Protein AF-T0YCM0-F1 (afdb_monomer_lite)

Organism: NCBI:txid410659

Secondary structure (DSSP, 8-state):
--HHHHHHHHHHH-SHHHHHHHHHHHHHGGG---HHHHHHHTT--GGG-

Radius of gyration: 12.51 Å; chains: 1; bounding box: 28×16×30 Å

InterPro domains:
  IPR036390 Winged helix DNA-binding domain superfamily [SSF46785] (4-45)

Foldseek 3Di:
DDPVVVVVVVVQCPDPLSVQQVVQQVVVPPVGDDPVVSCVVVVHPPVVD

Structure (mmCIF, N/CA/C/O backbone):
data_AF-T0YCM0-F1
#
_entry.id   AF-T0YCM0-F1
#
loop_
_atom_site.group_PDB
_atom_site.id
_atom_site.type_symbol
_atom_site.label_atom_id
_atom_site.label_alt_id
_atom_site.label_comp_id
_atom_site.label_asym_id
_atom_site.label_entity_id
_atom_site.label_seq_id
_atom_site.pdbx_PDB_ins_code
_atom_site.Cartn_x
_atom_site.Cartn_y
_atom_site.Cartn_z
_atom_site.occupancy
_atom_site.B_iso_or_equiv
_atom_site.auth_seq_id
_atom_site.auth_comp_id
_atom_site.auth_asym_id
_atom_site.auth_atom_id
_atom_site.pdbx_PDB_model_num
ATOM 1 N N . MET A 1 1 ? -12.294 -0.558 15.296 1.00 63.41 1 MET A N 1
ATOM 2 C CA . MET A 1 1 ? -10.936 0.010 15.223 1.00 63.41 1 MET A CA 1
ATOM 3 C C . MET A 1 1 ? -10.831 0.981 16.371 1.00 63.41 1 MET A C 1
ATOM 5 O O . MET A 1 1 ? -11.592 1.944 16.387 1.00 63.41 1 MET A O 1
ATOM 9 N N . GLU A 1 2 ? -9.981 0.686 17.346 1.00 89.88 2 GLU A N 1
ATOM 10 C CA . GLU A 1 2 ? -9.752 1.616 18.446 1.00 89.88 2 GLU A CA 1
ATOM 11 C C . GLU A 1 2 ? -8.936 2.807 17.930 1.00 89.88 2 GLU A C 1
ATOM 13 O O . GLU A 1 2 ? -8.207 2.708 16.939 1.00 89.88 2 GLU A O 1
ATOM 18 N N . LYS A 1 3 ? -9.046 3.964 18.588 1.00 91.12 3 LYS A N 1
ATOM 19 C CA . LYS A 1 3 ? -8.350 5.194 18.165 1.00 91.12 3 LYS A CA 1
ATOM 20 C C . LYS A 1 3 ? -6.836 4.984 17.997 1.00 91.12 3 LYS A C 1
ATOM 22 O O . LYS A 1 3 ? -6.224 5.571 17.107 1.00 91.12 3 LYS A O 1
ATOM 27 N N . THR A 1 4 ? -6.247 4.136 18.835 1.00 94.44 4 THR A N 1
ATOM 28 C CA . THR A 1 4 ? -4.820 3.796 18.811 1.00 94.44 4 THR A CA 1
ATOM 29 C C . THR A 1 4 ? -4.425 3.033 17.545 1.00 94.44 4 THR A C 1
ATOM 31 O O . THR A 1 4 ? -3.374 3.316 16.976 1.00 94.44 4 THR A O 1
ATOM 34 N N . ASP A 1 5 ? -5.285 2.142 17.047 1.00 94.44 5 ASP A N 1
ATOM 35 C CA . ASP A 1 5 ? -5.029 1.368 15.825 1.00 94.44 5 ASP A CA 1
ATOM 36 C C . ASP A 1 5 ? -5.016 2.280 14.593 1.00 94.44 5 ASP A C 1
ATOM 38 O O . ASP A 1 5 ? -4.145 2.171 13.731 1.00 94.44 5 ASP A O 1
ATOM 42 N N . ALA A 1 6 ? -5.956 3.229 14.539 1.00 93.69 6 ALA A N 1
ATOM 43 C CA . ALA A 1 6 ? -6.037 4.213 13.462 1.00 93.69 6 ALA A CA 1
ATOM 44 C C . ALA A 1 6 ? -4.776 5.087 13.408 1.00 93.69 6 ALA A C 1
ATOM 46 O O . ALA A 1 6 ? -4.223 5.334 12.338 1.00 93.69 6 ALA A O 1
ATOM 47 N N . LEU A 1 7 ? -4.305 5.531 14.576 1.00 94.94 7 LEU A N 1
ATOM 48 C CA . LEU A 1 7 ? -3.076 6.312 14.701 1.00 94.94 7 LEU A CA 1
ATOM 49 C C . LEU A 1 7 ? -1.849 5.507 14.265 1.00 94.94 7 LEU A C 1
ATOM 51 O O . LEU A 1 7 ? -1.013 6.035 13.536 1.00 94.94 7 LEU A O 1
ATOM 55 N N . ALA A 1 8 ? -1.757 4.234 14.656 1.00 95.06 8 ALA A N 1
ATOM 56 C CA . ALA A 1 8 ? -0.668 3.356 14.241 1.00 95.06 8 ALA A CA 1
ATOM 57 C C . ALA A 1 8 ? -0.660 3.128 12.719 1.00 95.06 8 ALA A C 1
ATOM 59 O O . ALA A 1 8 ? 0.396 3.205 12.091 1.00 95.06 8 ALA A O 1
ATOM 60 N N . ALA A 1 9 ? -1.828 2.912 12.109 1.00 93.06 9 ALA A N 1
ATOM 61 C CA . ALA A 1 9 ? -1.955 2.738 10.664 1.00 93.06 9 ALA A CA 1
ATOM 62 C C . ALA A 1 9 ? -1.544 4.002 9.892 1.00 93.06 9 ALA A C 1
ATOM 64 O O . ALA A 1 9 ? -0.774 3.923 8.936 1.00 93.06 9 ALA A O 1
ATOM 65 N N . LEU A 1 10 ? -2.001 5.176 10.336 1.00 92.88 10 LEU A N 1
ATOM 66 C CA . LEU A 1 10 ? -1.617 6.457 9.737 1.00 92.88 10 LEU A CA 1
ATOM 67 C C . LEU A 1 10 ? -0.116 6.727 9.892 1.00 92.88 10 LEU A C 1
ATOM 69 O O . LEU A 1 10 ? 0.525 7.159 8.938 1.00 92.88 10 LEU A O 1
ATOM 73 N N . ALA A 1 11 ? 0.464 6.414 11.054 1.00 94.88 11 ALA A N 1
ATOM 74 C CA . ALA A 1 11 ? 1.904 6.520 11.271 1.00 94.88 11 ALA A CA 1
ATOM 75 C C . ALA A 1 11 ? 2.697 5.586 10.338 1.00 94.88 11 ALA A C 1
ATOM 77 O O . ALA A 1 11 ? 3.712 5.996 9.781 1.00 94.88 11 ALA A O 1
ATOM 78 N N . ALA A 1 12 ? 2.213 4.363 10.099 1.00 93.69 12 ALA A N 1
ATOM 79 C CA . ALA A 1 12 ? 2.837 3.411 9.177 1.00 93.69 12 ALA A CA 1
ATOM 80 C C . ALA A 1 12 ? 2.760 3.836 7.696 1.00 93.69 12 ALA A C 1
ATOM 82 O O . ALA A 1 12 ? 3.558 3.365 6.882 1.00 93.69 12 ALA A O 1
ATOM 83 N N . LEU A 1 13 ? 1.804 4.702 7.345 1.00 94.00 13 LEU A N 1
ATOM 84 C CA . LEU A 1 13 ? 1.666 5.301 6.015 1.00 94.00 13 LEU A CA 1
ATOM 85 C C . LEU A 1 13 ? 2.428 6.624 5.872 1.00 94.00 13 LEU A C 1
ATOM 87 O O . LEU A 1 13 ? 2.596 7.094 4.755 1.00 94.00 13 LEU A O 1
ATOM 91 N N . ALA A 1 14 ? 2.929 7.218 6.958 1.00 93.62 14 ALA A N 1
ATOM 92 C CA . ALA A 1 14 ? 3.637 8.503 6.929 1.00 93.62 14 ALA A CA 1
ATOM 93 C C . ALA A 1 14 ? 5.069 8.428 6.349 1.00 93.62 14 ALA A C 1
ATOM 95 O O . ALA A 1 14 ? 5.834 9.385 6.455 1.00 93.62 14 ALA A O 1
ATOM 96 N N . GLN A 1 15 ? 5.440 7.303 5.735 1.00 92.81 15 GLN A N 1
ATOM 97 C CA . GLN A 1 15 ? 6.627 7.174 4.893 1.00 92.81 15 GLN A CA 1
ATOM 98 C C . GLN A 1 15 ? 6.221 7.320 3.426 1.00 92.81 15 GLN A C 1
ATOM 100 O O . GLN A 1 15 ? 5.357 6.581 2.964 1.00 92.81 15 GLN A O 1
ATOM 105 N N . GLU A 1 16 ? 6.889 8.215 2.694 1.00 90.56 16 GLU A N 1
ATOM 106 C CA . GLU A 1 16 ? 6.621 8.537 1.281 1.00 90.56 16 GLU A CA 1
ATOM 107 C C . GLU A 1 16 ? 6.409 7.280 0.420 1.00 90.56 16 GLU A C 1
ATOM 109 O O . GLU A 1 16 ? 5.316 7.049 -0.090 1.00 90.56 16 GLU A O 1
ATOM 114 N N . THR A 1 17 ? 7.387 6.371 0.404 1.00 91.69 17 THR A N 1
ATOM 115 C CA . THR A 1 17 ? 7.305 5.119 -0.362 1.00 91.69 17 THR A CA 1
ATOM 116 C C . THR A 1 17 ? 6.140 4.222 0.064 1.00 91.69 17 THR A C 1
ATOM 118 O O . THR A 1 17 ? 5.496 3.595 -0.772 1.00 91.69 17 THR A O 1
ATOM 121 N N . ARG A 1 18 ? 5.836 4.143 1.366 1.00 93.00 18 ARG A N 1
ATOM 122 C CA . ARG A 1 18 ? 4.729 3.315 1.881 1.00 93.00 18 ARG A CA 1
ATOM 123 C C . ARG A 1 18 ? 3.381 3.876 1.447 1.00 93.00 18 ARG A C 1
ATOM 125 O O . ARG A 1 18 ? 2.483 3.102 1.117 1.00 93.00 18 ARG A O 1
ATOM 132 N N . LEU A 1 19 ? 3.251 5.201 1.434 1.00 94.88 19 LEU A N 1
ATOM 133 C CA . LEU A 1 19 ? 2.059 5.878 0.949 1.00 94.88 19 LEU A CA 1
ATOM 134 C C . LEU A 1 19 ? 1.864 5.649 -0.552 1.00 94.88 19 LEU A C 1
ATOM 136 O O . LEU A 1 19 ? 0.748 5.353 -0.973 1.00 94.88 19 LEU A O 1
ATOM 140 N N . ASP A 1 20 ? 2.929 5.730 -1.346 1.00 94.31 20 ASP A N 1
ATOM 141 C CA . ASP A 1 20 ? 2.858 5.520 -2.793 1.00 94.31 20 ASP A CA 1
ATOM 142 C C . ASP A 1 20 ? 2.477 4.081 -3.152 1.00 94.31 20 ASP A C 1
ATOM 144 O O . ASP A 1 20 ? 1.567 3.864 -3.956 1.00 94.31 20 ASP A O 1
ATOM 148 N N . VAL A 1 21 ? 3.080 3.091 -2.481 1.00 94.06 21 VAL A N 1
ATOM 149 C CA . VAL A 1 21 ? 2.693 1.675 -2.609 1.00 94.06 21 VAL A CA 1
ATOM 150 C C . VAL A 1 21 ? 1.221 1.483 -2.245 1.00 94.06 21 VAL A C 1
ATOM 152 O O . VAL A 1 21 ? 0.475 0.848 -2.990 1.00 94.06 21 VAL A O 1
ATOM 155 N N . PHE A 1 22 ? 0.777 2.053 -1.121 1.00 94.88 22 PHE A N 1
ATOM 156 C CA . PHE A 1 22 ? -0.618 1.962 -0.696 1.00 94.88 22 PHE A CA 1
ATOM 157 C C . PHE A 1 22 ? -1.568 2.566 -1.739 1.00 94.88 22 PHE A C 1
ATOM 159 O O . PHE A 1 22 ? -2.573 1.949 -2.085 1.00 94.88 22 PHE A O 1
ATOM 166 N N . ARG A 1 23 ? -1.242 3.740 -2.292 1.00 94.38 23 ARG A N 1
ATOM 167 C CA . ARG A 1 23 ? -2.050 4.393 -3.332 1.00 94.38 23 ARG A CA 1
ATOM 168 C C . ARG A 1 23 ? -2.123 3.572 -4.617 1.00 94.38 23 ARG A C 1
ATOM 170 O O . ARG A 1 23 ? -3.210 3.478 -5.183 1.00 94.38 23 ARG A O 1
ATOM 177 N N . LEU A 1 24 ? -1.016 2.970 -5.055 1.00 94.94 24 LEU A N 1
ATOM 178 C CA . LEU A 1 24 ? -1.007 2.083 -6.222 1.00 94.94 24 LEU A CA 1
ATOM 179 C C . LEU A 1 24 ? -1.892 0.854 -6.002 1.00 94.94 24 LEU A C 1
ATOM 181 O O . LEU A 1 24 ? -2.691 0.515 -6.870 1.00 94.94 24 LEU A O 1
ATOM 185 N N . LEU A 1 25 ? -1.811 0.224 -4.828 1.00 95.25 25 LEU A N 1
ATOM 186 C CA . LEU A 1 25 ? -2.657 -0.922 -4.487 1.00 95.25 25 LEU A CA 1
ATOM 187 C C . LEU A 1 25 ? -4.144 -0.545 -4.419 1.00 95.25 25 LEU A C 1
ATOM 189 O O . LEU A 1 25 ? -4.987 -1.290 -4.908 1.00 95.25 25 LEU A O 1
ATOM 193 N N . VAL A 1 26 ? -4.476 0.630 -3.876 1.00 95.81 26 VAL A N 1
ATOM 194 C CA . VAL A 1 26 ? -5.858 1.142 -3.864 1.00 95.81 26 VAL A CA 1
ATOM 195 C C . VAL A 1 26 ? -6.383 1.381 -5.285 1.00 95.81 26 VAL A C 1
ATOM 197 O O . VAL A 1 26 ? -7.550 1.106 -5.547 1.00 95.81 26 VAL A O 1
ATOM 200 N N . GLN A 1 27 ? -5.542 1.867 -6.203 1.00 95.50 27 GLN A N 1
ATOM 201 C CA . GLN A 1 27 ? -5.911 2.061 -7.612 1.00 95.50 27 GLN A CA 1
ATOM 202 C C . GLN A 1 27 ? -6.076 0.740 -8.371 1.00 95.50 27 GLN A C 1
ATOM 204 O O . GLN A 1 27 ? -6.982 0.629 -9.191 1.00 95.50 27 GLN A O 1
ATOM 209 N N . ALA A 1 28 ? -5.222 -0.247 -8.094 1.00 95.62 28 ALA A N 1
ATOM 210 C CA . ALA A 1 28 ? -5.316 -1.583 -8.679 1.00 95.62 28 ALA A CA 1
ATOM 211 C C . ALA A 1 28 ? -6.552 -2.352 -8.188 1.00 95.62 28 ALA A C 1
ATOM 213 O O . ALA A 1 28 ? -7.104 -3.183 -8.906 1.00 95.62 28 ALA A O 1
ATOM 214 N N . GLY A 1 29 ? -7.012 -2.055 -6.970 1.00 94.88 29 GLY A N 1
ATOM 215 C CA . GLY A 1 29 ? -8.211 -2.659 -6.413 1.00 94.88 29 GLY A CA 1
ATOM 216 C C . GLY A 1 29 ? -8.028 -4.157 -6.122 1.00 94.88 29 GLY A C 1
ATOM 217 O O . GLY A 1 29 ? -6.929 -4.580 -5.761 1.00 94.88 29 GLY A O 1
ATOM 218 N N . PRO A 1 30 ? -9.095 -4.970 -6.238 1.00 95.25 30 PRO A N 1
ATOM 219 C CA . PRO A 1 30 ? -9.077 -6.386 -5.857 1.00 95.25 30 PRO A CA 1
ATOM 220 C C . PRO A 1 30 ? -8.061 -7.243 -6.617 1.00 95.25 30 PRO A C 1
ATOM 222 O O . PRO A 1 30 ? -7.600 -8.245 -6.076 1.00 95.25 30 PRO A O 1
ATOM 225 N N . ASP A 1 31 ? -7.712 -6.847 -7.842 1.00 93.50 31 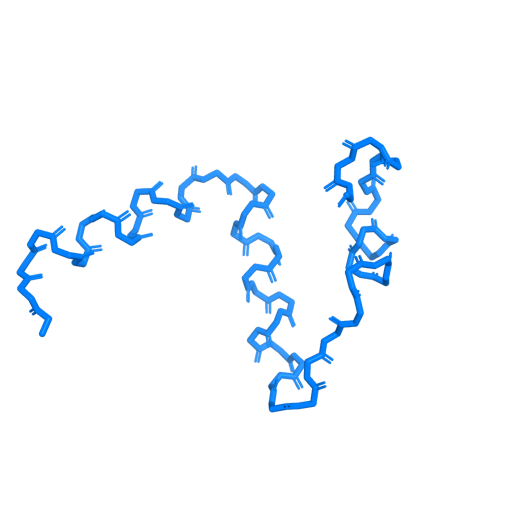ASP A N 1
ATOM 226 C CA . ASP A 1 31 ? -6.758 -7.574 -8.683 1.00 93.50 31 ASP A CA 1
ATOM 227 C C . ASP A 1 31 ? -5.312 -7.410 -8.182 1.00 93.50 31 ASP A C 1
ATOM 229 O O . ASP A 1 31 ? -4.467 -8.279 -8.404 1.00 93.50 31 ASP A O 1
ATOM 233 N N . GLY A 1 32 ? -5.039 -6.326 -7.446 1.00 93.50 32 GLY A N 1
ATOM 234 C CA . GLY A 1 32 ? -3.729 -6.025 -6.878 1.00 93.50 32 GLY A CA 1
ATOM 235 C C . GLY A 1 32 ? -2.636 -5.823 -7.931 1.00 93.50 32 GLY A C 1
ATOM 236 O O . GLY A 1 32 ? -2.893 -5.683 -9.125 1.00 93.50 32 GLY A O 1
ATOM 237 N N . LEU A 1 33 ? -1.385 -5.773 -7.469 1.00 93.81 33 LEU A N 1
ATOM 238 C CA . LEU A 1 33 ? -0.206 -5.694 -8.332 1.00 93.81 33 LEU A CA 1
ATOM 239 C C . LEU A 1 33 ? 0.914 -6.585 -7.776 1.00 93.81 33 LEU A C 1
ATOM 241 O O . LEU A 1 33 ? 1.108 -6.627 -6.556 1.00 93.81 33 LEU A O 1
ATOM 245 N N . PRO A 1 34 ? 1.688 -7.270 -8.636 1.00 93.56 34 PRO A N 1
ATOM 246 C CA . PRO A 1 34 ? 2.914 -7.943 -8.228 1.00 93.56 34 PRO A CA 1
ATOM 247 C C . PRO A 1 34 ? 3.913 -6.953 -7.622 1.00 93.56 34 PRO A C 1
ATOM 249 O O . PRO A 1 34 ? 4.102 -5.857 -8.148 1.00 93.56 34 PRO A O 1
ATOM 252 N N . ALA A 1 35 ? 4.623 -7.364 -6.569 1.00 89.75 35 ALA A N 1
ATOM 253 C CA . ALA A 1 35 ? 5.597 -6.504 -5.892 1.00 89.75 35 ALA A CA 1
ATOM 254 C C . A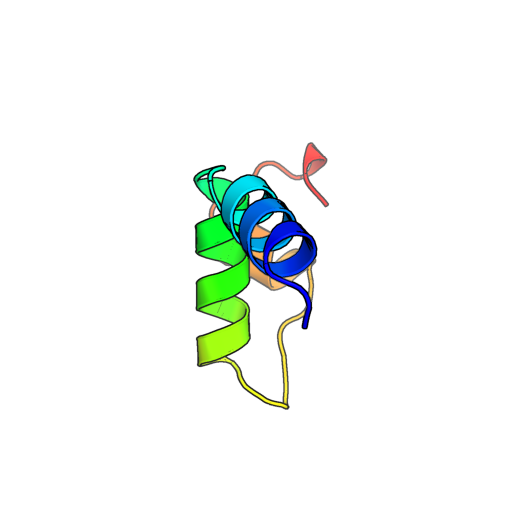LA A 1 35 ? 6.658 -5.939 -6.856 1.00 89.75 35 ALA A C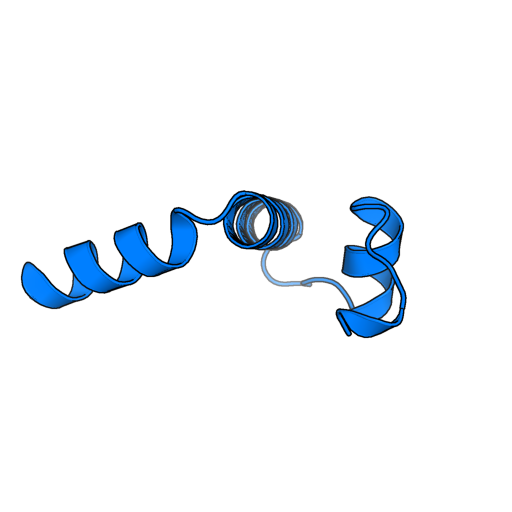 1
ATOM 256 O O . ALA A 1 35 ? 6.933 -4.743 -6.821 1.00 89.75 35 ALA A O 1
ATOM 257 N N . GLY A 1 36 ? 7.177 -6.765 -7.775 1.00 90.12 36 GLY A N 1
ATOM 258 C CA . GLY A 1 36 ? 8.137 -6.329 -8.798 1.00 90.12 36 GLY A CA 1
ATOM 259 C C . GLY A 1 36 ? 7.603 -5.202 -9.685 1.00 90.12 36 GLY A C 1
ATOM 260 O O . GLY A 1 36 ? 8.298 -4.219 -9.910 1.00 90.12 36 GLY A O 1
ATOM 261 N N . GLN A 1 37 ? 6.334 -5.287 -10.092 1.00 91.62 37 GLN A N 1
ATOM 262 C CA . GLN A 1 37 ? 5.689 -4.247 -10.894 1.00 91.62 37 GLN A CA 1
ATOM 263 C C . GLN A 1 37 ? 5.493 -2.950 -10.094 1.00 91.62 37 GLN A C 1
ATOM 265 O O . GLN A 1 37 ? 5.642 -1.861 -10.638 1.00 91.62 37 GLN A O 1
ATOM 270 N N . ILE A 1 38 ? 5.199 -3.043 -8.793 1.00 92.25 38 ILE A N 1
ATOM 271 C CA . ILE A 1 38 ? 5.119 -1.870 -7.911 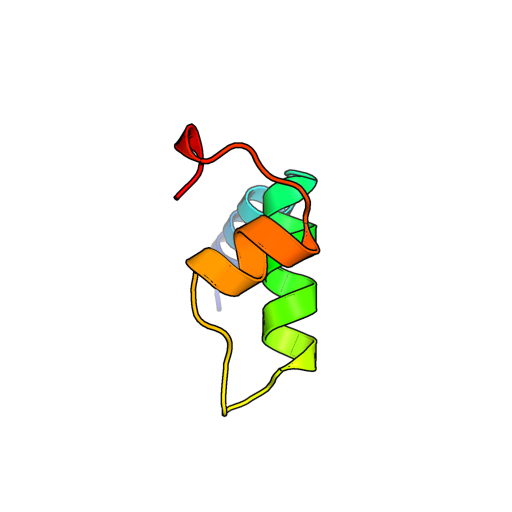1.00 92.25 38 ILE A CA 1
ATOM 272 C C . ILE A 1 38 ? 6.489 -1.187 -7.805 1.00 92.25 38 ILE A C 1
ATOM 274 O O . ILE A 1 38 ? 6.568 0.035 -7.911 1.00 92.25 38 ILE A O 1
ATOM 278 N N . ALA A 1 39 ? 7.568 -1.957 -7.632 1.00 90.12 39 ALA A N 1
ATOM 279 C CA . ALA A 1 39 ? 8.920 -1.406 -7.580 1.00 90.12 39 ALA A CA 1
ATOM 280 C C . ALA A 1 39 ? 9.324 -0.733 -8.901 1.00 90.12 39 ALA A C 1
ATOM 282 O O . ALA A 1 39 ? 9.896 0.353 -8.867 1.00 90.12 39 ALA A O 1
ATOM 283 N N . GLU A 1 40 ? 8.973 -1.320 -10.049 1.00 90.12 40 GLU A N 1
ATOM 284 C CA . GLU A 1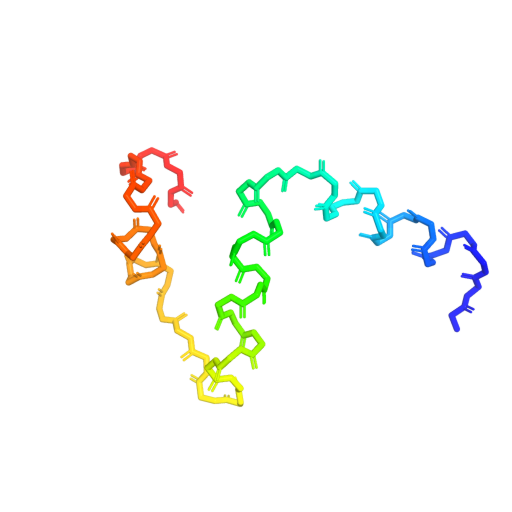 40 ? 9.189 -0.712 -11.369 1.00 90.12 40 GLU A CA 1
ATOM 285 C C . GLU A 1 40 ? 8.420 0.608 -11.529 1.00 90.12 40 GLU A C 1
ATOM 287 O O . GLU A 1 40 ? 9.005 1.616 -11.921 1.00 90.12 40 GLU A O 1
ATOM 292 N N . LEU A 1 41 ? 7.128 0.630 -11.179 1.00 90.12 41 LEU A N 1
ATOM 293 C CA . LEU A 1 41 ? 6.273 1.819 -11.289 1.00 90.12 41 LEU A CA 1
ATOM 294 C C . LEU A 1 41 ? 6.716 2.967 -10.374 1.00 90.12 41 LEU A C 1
ATOM 296 O O . LEU A 1 41 ? 6.511 4.132 -10.710 1.00 90.12 41 LEU A O 1
ATOM 300 N N . LEU A 1 42 ? 7.312 2.643 -9.226 1.00 90.88 42 LEU A N 1
ATOM 301 C CA . LEU A 1 42 ? 7.828 3.611 -8.258 1.00 90.88 42 LEU A CA 1
ATOM 302 C C . LEU A 1 42 ? 9.329 3.896 -8.427 1.00 90.88 42 LEU A C 1
ATOM 304 O O . LEU A 1 42 ? 9.901 4.619 -7.612 1.00 90.88 42 LEU A O 1
ATOM 308 N N . CYS A 1 43 ? 9.975 3.340 -9.461 1.00 85.06 43 CYS A N 1
ATOM 309 C CA . CYS A 1 43 ? 11.420 3.445 -9.691 1.00 85.06 43 CYS A CA 1
ATOM 310 C C . CYS A 1 43 ? 12.261 3.079 -8.450 1.00 85.06 43 CYS A C 1
ATOM 312 O O . CYS A 1 43 ? 13.319 3.667 -8.205 1.00 85.06 43 CYS A O 1
ATOM 314 N N . LEU A 1 44 ? 11.791 2.122 -7.644 1.00 83.06 44 LEU A N 1
ATOM 315 C CA . LEU A 1 44 ? 12.481 1.697 -6.433 1.00 83.06 44 LEU A CA 1
ATOM 316 C C . LEU A 1 44 ? 13.657 0.779 -6.790 1.00 83.06 44 LEU A C 1
ATOM 318 O O . LEU A 1 44 ? 13.530 -0.079 -7.667 1.00 83.06 44 LEU A O 1
ATOM 322 N N . PRO A 1 45 ? 14.809 0.907 -6.107 1.00 72.31 45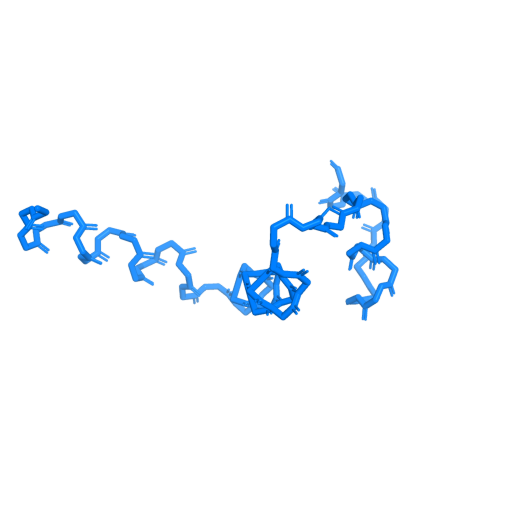 PRO A N 1
ATOM 323 C CA . PRO A 1 45 ? 15.920 -0.014 -6.308 1.00 72.31 45 PRO A CA 1
ATOM 324 C C . PRO A 1 45 ? 15.511 -1.462 -6.000 1.00 72.31 45 PRO A C 1
ATOM 326 O O . PRO A 1 45 ? 14.710 -1.718 -5.104 1.00 72.31 45 PRO A O 1
ATOM 329 N N . SER A 1 46 ? 16.136 -2.433 -6.671 1.00 60.69 46 SER A N 1
ATOM 330 C CA . SER A 1 46 ? 15.849 -3.867 -6.473 1.00 60.69 46 SER A CA 1
ATOM 331 C C . SER A 1 46 ? 16.035 -4.358 -5.026 1.00 60.69 46 SER A C 1
ATOM 333 O O . SER A 1 46 ? 15.558 -5.438 -4.700 1.00 60.69 46 SER A O 1
ATOM 335 N N . ALA A 1 47 ? 16.722 -3.598 -4.165 1.00 64.69 47 ALA A N 1
ATOM 336 C CA . ALA A 1 47 ? 16.923 -3.915 -2.749 1.00 64.69 47 ALA A CA 1
ATOM 337 C C . ALA A 1 47 ? 15.696 -3.638 -1.851 1.00 64.69 47 ALA A C 1
ATOM 339 O O . ALA A 1 47 ? 15.754 -3.915 -0.656 1.00 64.69 47 ALA A O 1
ATOM 340 N N . TYR A 1 48 ? 14.624 -3.056 -2.400 1.00 60.22 48 TYR A N 1
ATOM 341 C CA . TYR A 1 48 ? 13.390 -2.707 -1.681 1.00 60.22 48 TYR A CA 1
ATOM 342 C C . TYR A 1 48 ? 12.252 -3.731 -1.896 1.00 60.22 48 TYR A C 1
ATOM 344 O O . TYR A 1 48 ? 11.158 -3.527 -1.366 1.00 60.22 48 TYR A O 1
ATOM 352 N N . LEU A 1 49 ? 12.507 -4.796 -2.671 1.00 57.22 49 LEU A N 1
ATOM 353 C CA . LEU A 1 49 ? 11.630 -5.958 -2.886 1.00 57.22 49 LEU A CA 1
ATOM 354 C C . LEU A 1 49 ? 11.946 -7.074 -1.887 1.00 57.22 49 LEU A C 1
ATOM 356 O O . LEU A 1 49 ? 10.977 -7.710 -1.416 1.00 57.22 49 LEU A O 1
#

Sequence (49 aa):
MEKTDALAALAALAQETRLDVFRLLVQAGPDGLPAGQIAELLCLPSAYL

pLDDT: mean 89.17, std 10.19, range [57.22, 95.81]